Protein AF-A0A1T5CP26-F1 (afdb_monomer_lite)

Structure (mmCIF, N/CA/C/O backbone):
data_AF-A0A1T5CP26-F1
#
_entry.id   AF-A0A1T5CP26-F1
#
loop_
_atom_site.group_PDB
_atom_site.id
_atom_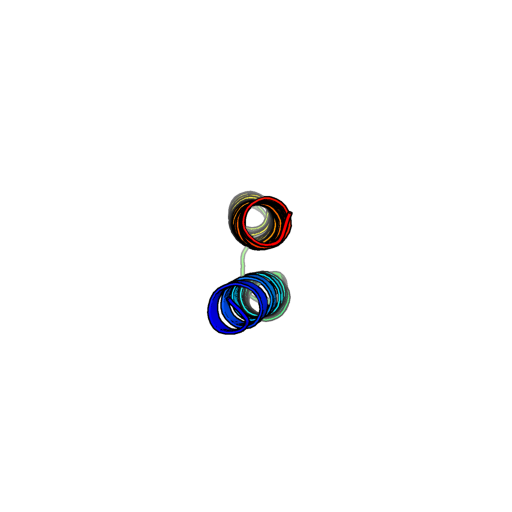site.type_symbol
_atom_site.label_atom_id
_atom_site.label_alt_id
_atom_site.label_comp_id
_atom_site.label_asym_id
_atom_site.label_entity_id
_atom_site.label_seq_id
_atom_site.pdbx_PDB_ins_code
_atom_site.Cartn_x
_atom_site.Cartn_y
_atom_site.Cartn_z
_atom_site.occupancy
_atom_site.B_iso_or_equiv
_atom_site.auth_seq_id
_atom_site.auth_comp_id
_atom_site.auth_asym_id
_atom_site.auth_atom_id
_atom_site.pdbx_PDB_model_num
ATOM 1 N N . MET A 1 1 ? -18.422 0.385 11.573 1.00 53.19 1 MET A N 1
ATOM 2 C CA . MET A 1 1 ? -16.997 0.604 11.934 1.00 53.19 1 MET A CA 1
ATOM 3 C C . MET A 1 1 ? -16.068 -0.468 11.355 1.00 53.19 1 MET A C 1
ATOM 5 O O . MET A 1 1 ? -15.090 -0.100 10.719 1.00 53.19 1 MET A O 1
ATOM 9 N N . MET A 1 2 ? -16.400 -1.762 11.467 1.00 61.38 2 MET A N 1
ATOM 10 C CA . MET A 1 2 ? -15.602 -2.883 10.926 1.00 61.38 2 MET A CA 1
ATOM 11 C C . MET A 1 2 ? -15.364 -2.819 9.402 1.00 61.38 2 MET A C 1
ATOM 13 O O . MET A 1 2 ? -14.276 -3.129 8.928 1.00 61.38 2 MET A O 1
ATOM 17 N N . LEU A 1 3 ? -16.339 -2.298 8.646 1.00 72.81 3 LEU A N 1
ATOM 18 C CA . LEU A 1 3 ? -16.261 -2.172 7.185 1.00 72.81 3 LEU A CA 1
ATOM 19 C C . LEU A 1 3 ? -15.098 -1.284 6.698 1.00 72.81 3 LEU A C 1
ATOM 21 O O . LEU A 1 3 ? -14.478 -1.600 5.691 1.00 72.81 3 LEU A O 1
ATOM 25 N N . ARG A 1 4 ? -14.775 -0.196 7.419 1.00 69.44 4 ARG A N 1
ATOM 26 C CA . ARG A 1 4 ? -13.675 0.724 7.057 1.00 69.44 4 ARG A CA 1
ATOM 27 C C . ARG A 1 4 ? -12.301 0.080 7.238 1.00 69.44 4 ARG A C 1
ATOM 29 O O . ARG A 1 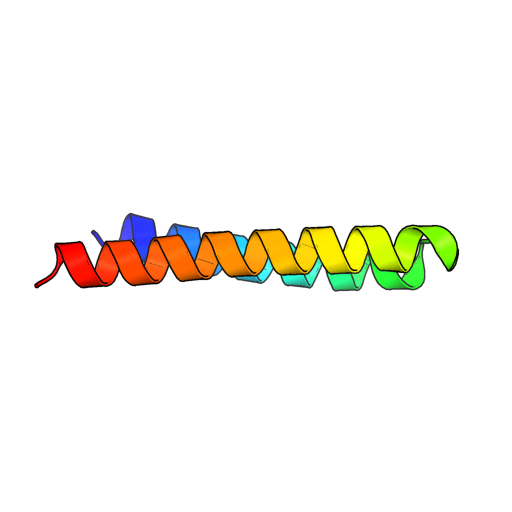4 ? -11.403 0.323 6.441 1.00 69.44 4 ARG A O 1
ATOM 36 N N . TYR A 1 5 ? -12.160 -0.755 8.263 1.00 71.31 5 TYR A N 1
ATOM 37 C CA . TYR A 1 5 ? -10.943 -1.524 8.516 1.00 71.31 5 TYR A CA 1
ATOM 38 C C . TYR A 1 5 ? -10.707 -2.569 7.423 1.00 71.31 5 TYR A C 1
ATOM 40 O O . TYR A 1 5 ? -9.604 -2.665 6.891 1.00 71.31 5 TYR A O 1
ATOM 48 N N . ILE A 1 6 ? -11.765 -3.297 7.049 1.00 80.38 6 ILE A N 1
ATOM 49 C CA . ILE A 1 6 ? -11.730 -4.288 5.966 1.00 80.38 6 ILE A CA 1
ATOM 50 C C . ILE A 1 6 ? -11.400 -3.604 4.632 1.00 80.38 6 ILE A C 1
ATOM 52 O O . ILE A 1 6 ? -10.541 -4.081 3.897 1.00 80.38 6 ILE A O 1
ATOM 56 N N . TRP A 1 7 ? -12.005 -2.445 4.354 1.00 77.62 7 TRP A N 1
ATOM 57 C CA . TRP A 1 7 ? -11.713 -1.653 3.156 1.00 77.62 7 TRP A CA 1
ATOM 58 C C . TRP A 1 7 ? -10.270 -1.144 3.096 1.00 77.62 7 TRP A C 1
ATOM 60 O O . TRP A 1 7 ? -9.639 -1.222 2.044 1.00 77.62 7 TRP A O 1
ATOM 70 N N . GLY A 1 8 ? -9.730 -0.652 4.214 1.00 78.12 8 GLY A N 1
ATOM 71 C CA . GLY A 1 8 ? -8.334 -0.221 4.287 1.00 78.12 8 GLY A CA 1
ATOM 72 C C . GLY A 1 8 ? -7.358 -1.378 4.059 1.00 78.12 8 GLY A C 1
ATOM 73 O O . GLY A 1 8 ? -6.403 -1.236 3.299 1.00 78.12 8 GLY A O 1
ATOM 74 N N . ALA A 1 9 ? -7.637 -2.546 4.647 1.00 78.94 9 ALA A N 1
ATOM 75 C CA . ALA A 1 9 ? -6.836 -3.750 4.442 1.00 78.94 9 ALA A CA 1
ATOM 76 C C . ALA A 1 9 ? -6.886 -4.241 2.984 1.00 78.94 9 ALA A C 1
ATOM 78 O O . ALA A 1 9 ? -5.844 -4.539 2.404 1.00 78.94 9 ALA A O 1
ATOM 79 N N . LEU A 1 10 ? -8.073 -4.259 2.366 1.00 81.88 10 LEU A N 1
ATOM 80 C CA . LEU A 1 10 ? -8.250 -4.628 0.957 1.00 81.88 10 LEU A CA 1
ATOM 81 C C . LEU A 1 10 ? -7.489 -3.691 0.013 1.00 81.88 10 LEU A C 1
ATOM 83 O O . LEU A 1 10 ? -6.834 -4.168 -0.909 1.00 81.88 10 LEU A O 1
ATOM 87 N N . MET A 1 11 ? -7.522 -2.379 0.262 1.00 81.25 11 MET A N 1
ATOM 88 C CA . MET A 1 11 ? -6.779 -1.386 -0.524 1.00 81.25 11 MET A CA 1
ATOM 89 C C . MET A 1 11 ? -5.260 -1.603 -0.457 1.00 81.25 11 MET A C 1
ATOM 91 O O . MET A 1 11 ? -4.591 -1.553 -1.489 1.00 81.25 11 MET A O 1
ATOM 95 N N . CYS A 1 12 ? -4.718 -1.924 0.721 1.00 80.44 12 CYS A N 1
ATOM 96 C CA . CYS A 1 12 ? -3.298 -2.260 0.866 1.00 80.44 12 CYS A CA 1
ATOM 97 C C . CYS A 1 12 ? -2.933 -3.561 0.130 1.00 80.44 12 CYS A C 1
ATOM 99 O O . CYS A 1 12 ? -1.941 -3.599 -0.597 1.00 80.44 12 CYS A O 1
ATOM 101 N N . ILE A 1 13 ? -3.746 -4.616 0.264 1.00 83.94 13 ILE A N 1
ATOM 102 C CA . ILE A 1 13 ? -3.527 -5.899 -0.432 1.00 83.94 13 ILE A CA 1
ATOM 103 C C . ILE A 1 13 ? -3.583 -5.704 -1.953 1.00 83.94 13 ILE A C 1
ATOM 105 O O . ILE A 1 13 ? -2.773 -6.273 -2.690 1.00 83.94 13 ILE A O 1
ATOM 109 N N . TYR A 1 14 ? -4.509 -4.871 -2.427 1.00 84.25 14 TYR A N 1
ATOM 110 C CA . TYR A 1 14 ? -4.655 -4.543 -3.839 1.00 84.25 14 TYR A CA 1
ATOM 111 C C . TYR A 1 14 ? -3.442 -3.780 -4.383 1.00 84.25 14 TYR A C 1
ATOM 113 O O . TYR A 1 14 ? -2.928 -4.151 -5.437 1.00 84.25 14 TYR A O 1
ATOM 121 N N . GLY A 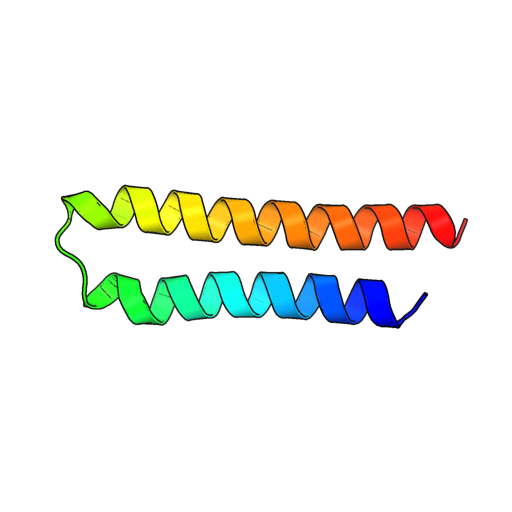1 15 ? -2.926 -2.787 -3.647 1.00 80.12 15 GLY A N 1
ATOM 122 C CA . GLY A 1 15 ? -1.708 -2.054 -4.017 1.00 80.12 15 GLY A CA 1
ATOM 123 C C . GLY A 1 15 ? -0.485 -2.966 -4.161 1.00 80.12 15 GLY A C 1
ATOM 124 O O . GLY A 1 15 ? 0.217 -2.909 -5.172 1.00 80.12 15 GLY A O 1
ATOM 125 N N . VAL A 1 16 ? -0.285 -3.888 -3.214 1.00 79.88 16 VAL A N 1
ATOM 126 C CA . VAL A 1 16 ? 0.805 -4.881 -3.269 1.00 79.88 16 VAL A CA 1
ATOM 127 C C . VAL A 1 16 ? 0.617 -5.867 -4.428 1.00 79.88 16 VAL A C 1
ATOM 129 O O . VAL A 1 16 ? 1.573 -6.186 -5.132 1.00 79.88 16 VAL A O 1
ATOM 132 N N . SER A 1 17 ? -0.613 -6.320 -4.676 1.00 81.56 17 SER A N 1
ATOM 133 C CA . SER A 1 17 ? -0.912 -7.259 -5.768 1.00 81.56 17 SER A CA 1
ATOM 134 C C . SER A 1 17 ? -0.696 -6.632 -7.149 1.00 81.56 17 SER A C 1
ATOM 136 O O . SER A 1 17 ? -0.138 -7.272 -8.040 1.00 81.56 17 SER A O 1
ATOM 138 N N . LEU A 1 18 ? -1.094 -5.369 -7.325 1.00 78.69 18 LEU A N 1
ATOM 139 C CA . LEU A 1 18 ? -0.782 -4.569 -8.513 1.00 78.69 18 LEU A CA 1
ATOM 140 C C . LEU A 1 18 ? 0.725 -4.426 -8.687 1.00 78.69 18 LEU A C 1
ATOM 142 O O . LEU A 1 18 ? 1.237 -4.659 -9.778 1.00 78.69 18 LEU A O 1
ATOM 146 N N . TYR A 1 19 ? 1.436 -4.104 -7.609 1.00 74.75 19 TYR A N 1
ATOM 147 C CA . TYR A 1 19 ? 2.884 -3.999 -7.651 1.00 74.75 19 TYR A CA 1
ATOM 148 C C . TYR A 1 19 ? 3.525 -5.288 -8.175 1.00 74.75 19 TYR A C 1
ATOM 150 O O . TYR A 1 19 ? 4.189 -5.259 -9.205 1.00 74.75 19 TYR A O 1
ATOM 158 N N . ILE A 1 20 ? 3.223 -6.439 -7.575 1.00 76.19 20 ILE A N 1
ATOM 159 C CA . ILE A 1 20 ? 3.790 -7.733 -7.988 1.00 76.19 20 ILE A CA 1
ATOM 160 C C . ILE A 1 20 ? 3.420 -8.085 -9.439 1.00 76.19 20 ILE A C 1
ATOM 162 O O . ILE A 1 20 ? 4.277 -8.511 -10.212 1.00 76.19 20 ILE A O 1
ATOM 166 N N . LYS A 1 21 ? 2.154 -7.891 -9.834 1.00 77.50 21 LYS A N 1
ATOM 167 C CA . LYS A 1 21 ? 1.648 -8.288 -11.160 1.00 77.50 21 LYS A CA 1
ATOM 168 C C . LYS A 1 21 ? 2.283 -7.501 -12.304 1.00 77.50 21 LYS A C 1
ATOM 170 O O . LYS A 1 21 ? 2.453 -8.037 -13.399 1.00 77.50 21 LYS A O 1
ATOM 175 N N . TYR A 1 22 ? 2.584 -6.230 -12.071 1.00 70.81 22 TYR A N 1
ATOM 176 C CA . TYR A 1 22 ? 3.060 -5.330 -13.114 1.00 70.81 22 TYR A CA 1
ATOM 177 C C . TYR A 1 22 ? 4.565 -5.040 -13.021 1.00 70.81 22 TYR A C 1
ATOM 179 O O . TYR A 1 22 ? 5.144 -4.646 -14.031 1.00 70.81 22 TYR A O 1
ATOM 187 N N . PHE A 1 23 ? 5.215 -5.327 -11.887 1.00 68.81 23 PHE A N 1
ATOM 188 C CA . PHE A 1 23 ? 6.666 -5.184 -11.704 1.00 68.81 23 PHE A CA 1
ATOM 189 C C . PHE A 1 23 ? 7.478 -5.957 -12.752 1.00 68.81 23 PHE A C 1
ATOM 191 O O . PHE A 1 23 ? 8.451 -5.439 -13.280 1.00 68.81 23 PHE A O 1
ATOM 198 N N . GLN A 1 24 ? 7.053 -7.172 -13.118 1.00 62.56 24 GLN A N 1
ATOM 199 C CA . GLN A 1 24 ? 7.758 -7.977 -14.126 1.00 62.56 24 GLN A CA 1
ATOM 200 C C . GLN A 1 24 ? 7.408 -7.616 -15.577 1.00 62.56 24 GLN A C 1
ATOM 202 O O . GLN A 1 24 ? 8.078 -8.074 -16.498 1.00 62.56 24 GLN A O 1
ATOM 207 N N . LYS A 1 25 ? 6.336 -6.846 -15.802 1.00 65.00 25 LYS A N 1
ATOM 208 C CA . LYS A 1 25 ? 5.752 -6.645 -17.139 1.00 65.00 25 LYS A CA 1
ATOM 209 C C . LYS A 1 25 ? 6.035 -5.268 -17.738 1.00 65.00 25 LYS A C 1
ATOM 211 O O . LYS A 1 25 ? 5.740 -5.059 -18.912 1.00 65.00 25 LYS A O 1
ATOM 216 N N . LEU A 1 26 ? 6.562 -4.331 -16.952 1.00 63.00 26 LEU A N 1
ATOM 217 C CA . LEU A 1 26 ? 6.791 -2.950 -17.372 1.00 63.00 26 LEU A CA 1
ATOM 218 C C . LEU A 1 26 ? 8.278 -2.654 -17.561 1.00 63.00 26 LEU A C 1
ATOM 220 O O . LEU A 1 26 ? 9.108 -2.994 -16.726 1.00 63.00 26 LEU A O 1
ATOM 224 N N . SER A 1 27 ? 8.578 -1.977 -18.671 1.00 64.25 27 SER A N 1
ATOM 225 C CA . SER A 1 27 ? 9.876 -1.356 -18.953 1.00 64.25 27 SER A CA 1
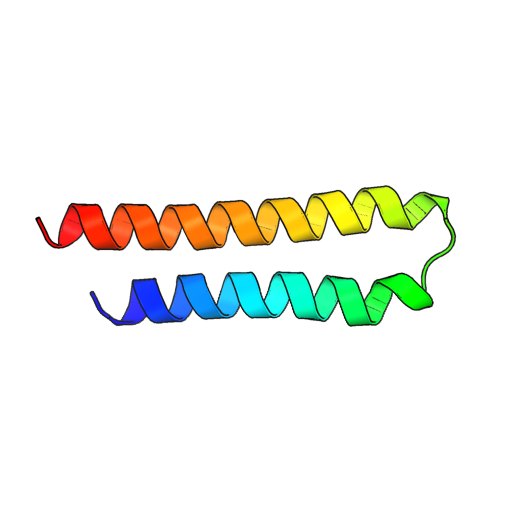ATOM 226 C C . SER A 1 27 ? 10.286 -0.416 -17.808 1.00 64.25 27 SER A C 1
ATOM 228 O O . SER A 1 27 ? 9.424 0.253 -17.231 1.00 64.25 27 SER A O 1
ATOM 230 N N . GLU A 1 28 ? 11.588 -0.349 -17.495 1.00 64.75 28 GLU A N 1
ATOM 231 C CA 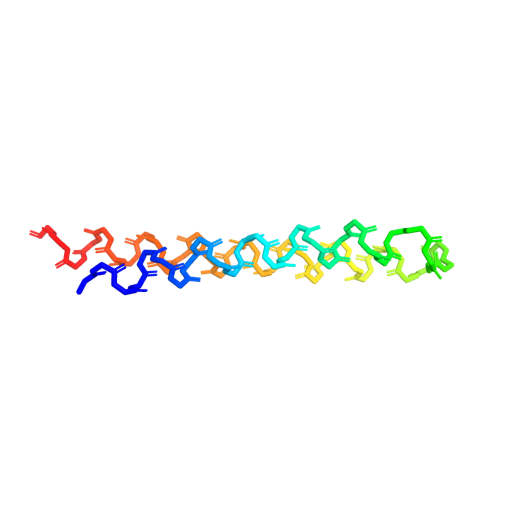. GLU A 1 28 ? 12.179 0.369 -16.347 1.00 64.75 28 GLU A CA 1
ATOM 232 C C . GLU A 1 28 ? 11.610 1.780 -16.107 1.00 64.75 28 GLU A C 1
ATOM 234 O O . GLU A 1 28 ? 11.424 2.174 -14.955 1.00 64.75 28 GLU A O 1
ATOM 239 N N . GLY A 1 29 ? 11.245 2.517 -17.164 1.00 66.75 29 GLY A N 1
ATOM 240 C CA . GLY A 1 29 ? 10.672 3.864 -17.052 1.00 66.75 29 GLY A CA 1
ATOM 241 C C . GLY A 1 29 ? 9.305 3.931 -16.354 1.00 66.75 29 GLY A C 1
ATOM 242 O O . GLY A 1 29 ? 9.006 4.912 -15.679 1.00 66.75 29 GLY A O 1
ATOM 243 N N . TRP A 1 30 ? 8.484 2.883 -16.451 1.00 70.44 30 TRP A N 1
ATOM 244 C CA . TRP A 1 30 ? 7.160 2.828 -15.814 1.00 70.44 30 TRP A CA 1
ATOM 245 C C . TRP A 1 30 ? 7.185 2.215 -14.411 1.00 70.44 30 TRP A C 1
ATOM 247 O O . TRP A 1 30 ? 6.200 2.311 -13.674 1.00 70.44 30 TRP A O 1
ATOM 257 N N . ASN A 1 31 ? 8.307 1.609 -14.019 1.00 73.56 31 ASN A N 1
ATOM 258 C CA . ASN A 1 31 ? 8.462 0.979 -12.712 1.00 73.56 31 ASN A CA 1
ATOM 259 C C . ASN A 1 31 ? 8.371 2.014 -11.575 1.00 73.56 31 ASN A C 1
ATOM 261 O O . ASN A 1 31 ? 7.708 1.788 -10.564 1.00 73.56 31 ASN A O 1
ATOM 265 N N . ILE A 1 32 ? 8.939 3.207 -11.787 1.00 76.19 32 ILE A N 1
ATOM 266 C CA . ILE A 1 32 ? 8.848 4.337 -10.849 1.00 76.19 32 ILE A CA 1
ATOM 267 C C . ILE A 1 32 ? 7.387 4.755 -10.656 1.00 76.19 32 ILE A C 1
ATOM 269 O O . ILE A 1 32 ? 6.919 4.876 -9.525 1.00 76.19 32 ILE A O 1
ATOM 273 N N . THR A 1 33 ? 6.639 4.926 -11.750 1.00 79.81 33 THR A N 1
ATOM 274 C CA . THR A 1 33 ? 5.217 5.287 -11.694 1.00 79.81 33 THR A CA 1
ATOM 275 C C . THR A 1 33 ? 4.415 4.245 -10.923 1.00 79.81 33 THR A C 1
ATOM 277 O O . THR A 1 33 ? 3.556 4.598 -10.118 1.00 79.81 33 THR A O 1
ATOM 280 N N . LEU A 1 34 ? 4.722 2.963 -11.117 1.00 77.38 34 LEU A N 1
ATOM 281 C CA . LEU A 1 34 ? 4.015 1.875 -10.456 1.00 77.38 34 LEU A CA 1
ATOM 282 C C . LEU A 1 34 ? 4.334 1.773 -8.961 1.00 77.38 34 LEU A C 1
ATOM 284 O O . LEU A 1 34 ? 3.439 1.517 -8.154 1.00 77.38 34 LEU A O 1
ATOM 288 N N . HIS A 1 35 ? 5.582 2.044 -8.583 1.00 78.19 35 HIS A N 1
ATOM 289 C CA . HIS A 1 35 ? 5.988 2.210 -7.192 1.00 78.19 35 HIS A CA 1
ATOM 290 C C . HIS A 1 35 ? 5.227 3.342 -6.508 1.00 78.19 35 HIS A C 1
ATOM 292 O O . HIS A 1 35 ? 4.680 3.137 -5.424 1.00 78.19 35 HIS A O 1
ATOM 298 N N . PHE A 1 36 ? 5.149 4.513 -7.146 1.00 80.94 36 PHE A N 1
ATOM 299 C CA . PHE A 1 36 ? 4.389 5.646 -6.622 1.00 80.94 36 PHE A CA 1
ATOM 300 C C . PHE A 1 36 ? 2.905 5.307 -6.479 1.00 80.94 36 PHE A C 1
ATOM 302 O O . PHE A 1 36 ? 2.323 5.570 -5.429 1.00 80.94 36 PHE A O 1
ATOM 309 N N . LEU A 1 37 ? 2.309 4.655 -7.481 1.00 82.06 37 LEU A N 1
ATOM 310 C CA . LEU A 1 37 ? 0.901 4.263 -7.450 1.00 82.06 37 LEU A CA 1
ATOM 311 C C . LEU A 1 37 ? 0.602 3.291 -6.296 1.00 82.06 37 LEU A C 1
ATOM 313 O O . LEU A 1 37 ? -0.359 3.481 -5.548 1.00 82.06 37 LEU A O 1
ATOM 317 N N . SER A 1 38 ? 1.450 2.272 -6.127 1.00 81.69 38 SER A N 1
ATOM 318 C CA . SER A 1 38 ? 1.351 1.290 -5.041 1.00 81.69 38 SER A CA 1
ATOM 319 C C . SER A 1 38 ? 1.524 1.946 -3.668 1.00 81.69 38 SER A C 1
ATOM 321 O O . SER A 1 38 ? 0.719 1.723 -2.760 1.00 81.69 38 SER A O 1
ATOM 323 N N . ALA A 1 39 ? 2.513 2.832 -3.528 1.00 79.69 39 ALA A N 1
ATOM 324 C CA . ALA A 1 39 ? 2.741 3.581 -2.299 1.00 79.69 39 ALA A CA 1
ATOM 325 C C . ALA A 1 39 ? 1.539 4.473 -1.944 1.00 79.69 39 ALA A C 1
ATOM 327 O O . ALA A 1 39 ? 1.090 4.466 -0.797 1.00 79.69 39 ALA A O 1
ATOM 328 N N . SER A 1 40 ? 0.962 5.188 -2.917 1.00 85.25 40 SER A N 1
ATOM 329 C CA . SER A 1 40 ? -0.234 6.012 -2.708 1.00 85.25 40 SER A CA 1
ATOM 330 C C . SER A 1 40 ? -1.437 5.187 -2.240 1.00 85.25 40 SER A C 1
ATOM 332 O O . SER A 1 40 ? -2.109 5.583 -1.287 1.00 85.25 40 SER A O 1
ATOM 334 N N . LEU A 1 41 ? -1.682 4.020 -2.846 1.00 81.69 41 LEU A N 1
ATOM 335 C CA . LEU A 1 41 ? -2.751 3.096 -2.435 1.00 81.69 41 LEU A CA 1
ATOM 336 C C . LEU A 1 41 ? -2.577 2.621 -0.984 1.00 81.69 41 LEU A C 1
ATOM 338 O O . LEU A 1 41 ? -3.538 2.630 -0.211 1.00 81.69 41 LEU A O 1
ATOM 342 N N . CYS A 1 42 ? -1.349 2.288 -0.580 1.00 81.81 42 CYS A N 1
ATOM 343 C CA . CYS A 1 42 ? -1.037 1.918 0.802 1.00 81.81 42 CYS A CA 1
ATOM 344 C C . CYS A 1 42 ? -1.234 3.081 1.789 1.00 81.81 42 CYS A C 1
ATOM 346 O O . CYS A 1 42 ? -1.800 2.879 2.864 1.00 81.81 42 CYS A O 1
ATOM 348 N N . ILE A 1 43 ? -0.831 4.307 1.438 1.00 85.12 43 ILE A N 1
ATOM 349 C CA . ILE A 1 43 ? -1.017 5.495 2.294 1.00 85.12 43 ILE A CA 1
ATOM 350 C C . ILE A 1 43 ? -2.508 5.784 2.518 1.00 85.12 43 ILE A C 1
ATOM 352 O O . ILE A 1 43 ? -2.925 6.073 3.645 1.00 85.12 43 ILE A O 1
ATOM 356 N N . ILE A 1 44 ? -3.329 5.664 1.470 1.00 84.25 44 ILE A N 1
ATOM 357 C CA . ILE A 1 44 ? -4.787 5.825 1.564 1.00 84.25 44 ILE A CA 1
ATOM 358 C C . ILE A 1 44 ? -5.385 4.723 2.451 1.00 84.25 44 ILE A C 1
ATOM 360 O O . ILE A 1 44 ? -6.172 5.024 3.352 1.00 84.25 44 ILE A O 1
ATOM 364 N N . GLY A 1 45 ? -4.970 3.466 2.259 1.00 80.69 45 GLY A N 1
ATOM 365 C CA . GLY A 1 45 ? -5.409 2.332 3.078 1.00 80.69 45 GLY A CA 1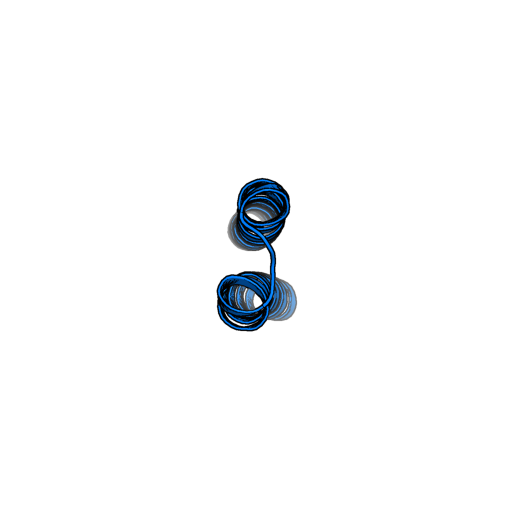
ATOM 366 C C . GLY A 1 45 ? -5.095 2.518 4.567 1.00 80.69 45 GLY A C 1
ATOM 367 O O . GLY A 1 45 ? -5.977 2.364 5.415 1.00 80.69 45 GLY A O 1
ATOM 368 N N . ILE A 1 46 ? -3.875 2.949 4.896 1.00 82.75 46 ILE A N 1
ATOM 369 C CA . ILE A 1 46 ? -3.458 3.252 6.275 1.00 82.75 46 ILE A CA 1
ATOM 370 C C . ILE A 1 46 ? -4.243 4.441 6.844 1.00 82.75 46 ILE A C 1
ATOM 372 O O . ILE A 1 46 ? -4.696 4.386 7.988 1.00 82.75 46 ILE A O 1
ATOM 376 N N . SER A 1 47 ? -4.468 5.495 6.057 1.00 82.12 47 SER A N 1
ATOM 377 C CA . SER A 1 47 ? -5.234 6.668 6.501 1.00 82.12 47 SER A CA 1
ATOM 378 C C . SER A 1 47 ? -6.680 6.314 6.859 1.00 82.12 47 SER A C 1
ATOM 380 O O . SER A 1 47 ? -7.198 6.786 7.874 1.00 82.12 47 SER A O 1
ATOM 382 N N . LEU A 1 48 ? -7.318 5.425 6.089 1.00 79.31 48 LEU A N 1
ATOM 383 C CA . LEU A 1 48 ? -8.657 4.905 6.387 1.00 79.31 48 LEU A CA 1
ATOM 384 C C . LEU A 1 48 ? -8.682 4.084 7.683 1.00 79.31 48 LEU A C 1
ATOM 386 O O . LEU A 1 48 ? -9.615 4.222 8.478 1.00 79.31 48 LEU A O 1
ATOM 390 N N . ILE A 1 49 ? -7.643 3.283 7.935 1.00 79.12 49 ILE A N 1
ATOM 391 C CA . ILE A 1 49 ? -7.485 2.514 9.179 1.00 79.12 49 ILE A CA 1
ATOM 392 C C . ILE A 1 49 ? -7.307 3.452 10.384 1.00 79.12 49 ILE A C 1
ATOM 394 O O . ILE A 1 49 ? -7.948 3.261 11.420 1.00 79.12 49 ILE A O 1
ATOM 398 N N . ILE A 1 50 ? -6.481 4.495 10.258 1.00 83.94 50 ILE A N 1
ATOM 399 C CA . ILE A 1 50 ? -6.260 5.494 11.316 1.00 83.94 50 ILE A CA 1
ATOM 400 C C . ILE A 1 50 ? -7.553 6.262 11.620 1.00 83.94 50 ILE A C 1
ATOM 402 O O . ILE A 1 50 ? -7.913 6.414 12.790 1.00 83.94 50 ILE A O 1
ATOM 406 N N . GLN A 1 51 ? -8.290 6.705 10.596 1.00 78.81 51 GLN A N 1
ATOM 407 C CA . GLN A 1 51 ? -9.593 7.352 10.788 1.00 78.81 51 GLN A CA 1
ATOM 408 C C . GLN A 1 51 ? -10.598 6.415 11.466 1.00 78.81 51 GLN A C 1
ATOM 410 O O . GLN A 1 51 ? -11.317 6.834 12.375 1.00 78.81 51 GLN A O 1
ATOM 415 N N . ALA A 1 52 ? -10.628 5.139 11.073 1.00 72.19 52 ALA A N 1
ATOM 416 C CA . ALA A 1 52 ? -11.494 4.147 11.697 1.00 72.19 52 ALA A CA 1
ATOM 417 C C . ALA A 1 52 ? -11.165 3.947 13.186 1.00 72.19 52 ALA A C 1
ATOM 419 O O . ALA A 1 52 ? -12.093 3.847 13.985 1.00 72.19 52 ALA A O 1
ATOM 420 N N . ARG A 1 53 ? -9.880 3.975 13.580 1.00 74.31 53 ARG A N 1
ATOM 421 C CA . ARG A 1 53 ? -9.491 3.968 15.004 1.00 74.31 53 ARG A CA 1
ATOM 422 C C . ARG A 1 53 ? -9.928 5.223 15.746 1.00 74.31 53 ARG A C 1
ATOM 424 O O . ARG A 1 53 ? -10.418 5.108 16.861 1.00 74.31 53 ARG A O 1
ATOM 431 N N . ARG A 1 54 ? -9.762 6.410 15.151 1.00 74.06 54 ARG A N 1
ATOM 432 C CA . ARG A 1 54 ? -10.202 7.673 15.772 1.00 74.06 54 ARG A CA 1
ATOM 433 C C . ARG A 1 54 ? -11.712 7.740 15.979 1.00 74.06 54 ARG A C 1
ATOM 435 O O . ARG A 1 54 ? -12.137 8.393 16.909 1.00 74.06 54 ARG A O 1
ATOM 442 N N . THR A 1 55 ? -12.501 7.070 15.140 1.00 63.12 55 THR A N 1
ATOM 443 C CA . THR A 1 55 ? -13.970 7.030 15.282 1.00 63.12 55 THR A CA 1
ATOM 444 C C . THR A 1 55 ? -14.431 6.042 16.370 1.00 63.12 55 THR A C 1
ATOM 446 O O . THR A 1 55 ? -15.598 6.037 16.738 1.00 63.12 55 THR A O 1
ATOM 449 N N . LEU A 1 56 ? -13.540 5.166 16.848 1.00 58.62 56 LEU A N 1
ATOM 450 C CA . LEU A 1 56 ? -13.804 4.168 17.895 1.00 58.62 56 LEU A CA 1
ATOM 451 C C . LEU A 1 56 ? -13.432 4.656 19.307 1.00 58.62 56 LEU A C 1
ATOM 453 O O . LEU A 1 56 ? -13.717 3.951 20.271 1.00 58.62 56 LEU A O 1
ATOM 457 N N . LYS A 1 57 ? -12.762 5.808 19.412 1.00 51.16 57 LYS A N 1
ATOM 458 C CA . LYS A 1 57 ? -12.360 6.466 20.660 1.00 51.16 57 LYS A CA 1
ATOM 459 C C . LYS A 1 57 ? -13.289 7.640 20.931 1.00 51.16 57 LYS A C 1
ATOM 461 O O . LYS A 1 57 ? -13.550 7.881 22.124 1.00 51.16 57 LYS A O 1
#

pLDDT: mean 75.23, std 8.13, range [51.16, 85.25]

Secondary structure (DSSP, 8-state):
-HHHHHHHHHHHHHHHHHHHHHHTTS-HHHHHHHHHHHHHHHHHHHHHHHHHHHTT-

Radius of gyration: 13.56 Å; chains: 1; bounding box: 29×16×40 Å

Foldseek 3Di:
DVVLLVVLVVLLVVLVVQLVVCVVPDDPVCNVVSVVSSVVSNVVSVVSVVVVVVVVD

Sequence (57 aa):
MMLRYIWGALMCIYGVSLYIKYFQKLSEGWNITLHFLSASLCIIGISLIIQARRTLK